Protein AF-A0A5U6P128-F1 (afdb_monomer)

Structure (mmCIF, N/CA/C/O backbone):
data_AF-A0A5U6P128-F1
#
_entry.id   AF-A0A5U6P128-F1
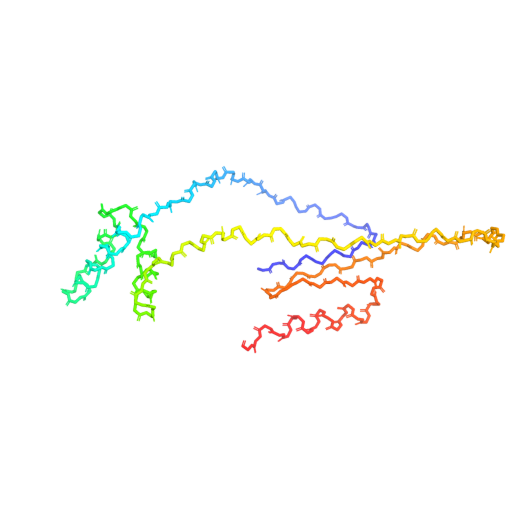#
loop_
_atom_site.group_PDB
_atom_site.id
_atom_site.type_symbol
_atom_site.label_atom_id
_atom_site.label_alt_id
_atom_site.label_comp_id
_atom_site.label_asym_id
_atom_site.label_entity_id
_atom_site.label_seq_id
_atom_site.pdbx_PDB_ins_code
_atom_site.Cartn_x
_atom_site.Cartn_y
_atom_site.Cartn_z
_atom_site.occupancy
_atom_site.B_iso_or_equiv
_atom_site.auth_seq_id
_atom_site.auth_comp_id
_atom_site.auth_asym_id
_atom_site.auth_atom_id
_atom_site.pdbx_PDB_model_num
ATOM 1 N N . MET A 1 1 ? 13.628 -22.333 1.361 1.00 37.00 1 MET A N 1
ATOM 2 C CA . MET A 1 1 ? 14.502 -21.665 0.371 1.00 37.00 1 MET A CA 1
ATOM 3 C C . MET A 1 1 ? 15.403 -22.740 -0.197 1.00 37.00 1 MET A C 1
ATOM 5 O O . MET A 1 1 ? 16.186 -23.284 0.563 1.00 37.00 1 MET A O 1
ATOM 9 N N . VAL A 1 2 ? 15.216 -23.140 -1.456 1.00 31.58 2 VAL A N 1
ATOM 10 C CA . VAL A 1 2 ? 16.038 -24.193 -2.072 1.00 31.58 2 VAL A CA 1
ATOM 11 C C . VAL A 1 2 ? 16.790 -23.567 -3.235 1.00 31.58 2 VAL A C 1
ATOM 13 O O . VAL A 1 2 ? 16.172 -23.035 -4.157 1.00 31.58 2 VAL A O 1
ATOM 16 N N . TYR A 1 3 ? 18.116 -23.581 -3.143 1.00 29.72 3 TYR A N 1
ATOM 17 C CA . TYR A 1 3 ? 19.019 -23.153 -4.201 1.00 29.72 3 TYR A CA 1
ATOM 18 C C . TYR A 1 3 ? 19.155 -24.299 -5.207 1.00 29.72 3 TYR A C 1
ATOM 20 O O . TYR A 1 3 ? 19.580 -25.393 -4.845 1.00 29.72 3 TYR A O 1
ATOM 28 N N . PHE A 1 4 ? 18.776 -24.066 -6.465 1.00 33.16 4 PHE A N 1
ATOM 29 C CA . PHE A 1 4 ? 19.051 -24.998 -7.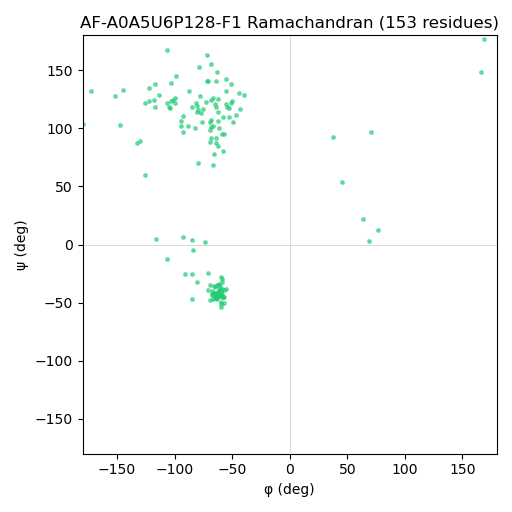556 1.00 33.16 4 PHE A CA 1
ATOM 30 C C . PHE A 1 4 ? 20.420 -24.674 -8.145 1.00 33.16 4 PHE A C 1
ATOM 32 O O . PHE A 1 4 ? 20.563 -23.737 -8.926 1.00 33.16 4 PHE A O 1
ATOM 39 N N . ILE A 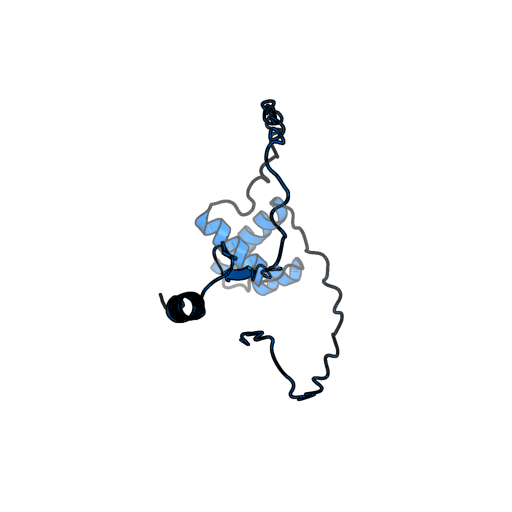1 5 ? 21.421 -25.466 -7.779 1.00 36.50 5 ILE A N 1
ATOM 40 C CA . ILE A 1 5 ? 22.699 -25.511 -8.482 1.00 36.50 5 ILE A CA 1
ATOM 41 C C . ILE A 1 5 ? 22.574 -26.629 -9.520 1.00 36.50 5 ILE A C 1
ATOM 43 O O . ILE A 1 5 ? 22.488 -27.801 -9.159 1.00 36.50 5 ILE A O 1
ATOM 47 N N . ARG A 1 6 ? 22.526 -26.289 -10.812 1.00 40.75 6 ARG A N 1
ATOM 48 C CA . ARG A 1 6 ? 22.690 -27.282 -11.882 1.00 40.75 6 ARG A CA 1
ATOM 49 C C . ARG A 1 6 ? 24.160 -27.340 -12.281 1.00 40.75 6 ARG A C 1
ATOM 51 O O . ARG A 1 6 ? 24.600 -26.546 -13.103 1.00 40.75 6 ARG A O 1
ATOM 58 N N . TYR A 1 7 ? 24.894 -28.301 -11.728 1.00 33.81 7 TYR A N 1
ATOM 59 C CA . TYR A 1 7 ? 26.101 -28.809 -12.374 1.00 33.81 7 TYR A CA 1
ATOM 60 C C . TYR A 1 7 ? 25.675 -29.892 -13.363 1.00 33.81 7 TYR A C 1
ATOM 62 O O . TYR A 1 7 ? 25.063 -30.886 -12.980 1.00 33.81 7 TYR A O 1
ATOM 70 N N . CYS A 1 8 ? 25.954 -29.682 -14.645 1.00 38.84 8 CYS A N 1
ATOM 71 C CA . CYS A 1 8 ? 25.794 -30.712 -15.659 1.00 38.84 8 CYS A CA 1
ATOM 72 C C . CYS A 1 8 ? 27.150 -31.406 -15.824 1.00 38.84 8 CYS A C 1
ATOM 74 O O . CYS A 1 8 ? 28.045 -30.826 -16.433 1.00 38.84 8 CYS A O 1
ATOM 76 N N . ASN A 1 9 ? 27.318 -32.599 -15.247 1.00 34.31 9 ASN A N 1
ATOM 77 C CA . ASN A 1 9 ? 27.952 -33.743 -15.910 1.00 34.31 9 ASN A CA 1
ATOM 78 C C . ASN A 1 9 ? 27.826 -35.019 -15.055 1.00 34.31 9 ASN A C 1
ATOM 80 O O . ASN A 1 9 ? 28.138 -35.019 -13.871 1.00 34.31 9 ASN A O 1
ATOM 84 N N . LEU A 1 10 ? 27.403 -36.092 -15.730 1.00 38.50 10 LEU A N 1
ATOM 85 C CA . LEU A 1 10 ? 27.444 -37.508 -15.348 1.00 38.50 10 LEU A CA 1
ATOM 86 C C . LEU A 1 10 ? 26.522 -38.023 -14.216 1.00 38.50 10 LEU A C 1
ATOM 88 O O . LEU A 1 10 ? 26.840 -38.010 -13.037 1.00 38.50 10 LEU A O 1
ATOM 92 N N . SER A 1 11 ? 25.388 -38.576 -14.664 1.00 45.16 11 SER A N 1
ATOM 93 C CA . SER A 1 11 ? 24.760 -39.830 -14.215 1.00 45.16 11 SER A CA 1
ATOM 94 C C . SER A 1 11 ? 24.805 -40.179 -12.718 1.00 45.16 11 SER A C 1
ATOM 96 O O . SER A 1 11 ? 25.685 -40.920 -12.303 1.00 45.16 11 SER A O 1
ATOM 98 N N . VAL A 1 12 ? 23.774 -39.799 -11.949 1.00 39.19 12 VAL A N 1
ATOM 99 C CA . VAL A 1 12 ? 23.141 -40.727 -10.990 1.00 39.19 12 VAL A CA 1
ATOM 100 C C . VAL A 1 12 ? 21.673 -40.349 -10.794 1.00 39.19 12 VAL A C 1
ATOM 102 O O . VAL A 1 12 ? 21.314 -39.205 -10.522 1.00 39.19 12 VAL A O 1
ATOM 105 N N . HIS A 1 13 ? 20.825 -41.348 -10.973 1.00 46.03 13 HIS A N 1
ATOM 106 C CA . HIS A 1 13 ? 19.378 -41.309 -10.871 1.00 46.03 13 HIS A CA 1
ATOM 107 C C . HIS A 1 13 ? 18.960 -41.264 -9.389 1.00 46.03 13 HIS A C 1
ATOM 109 O O . HIS A 1 13 ? 19.184 -42.229 -8.665 1.00 46.03 13 HIS A O 1
ATOM 115 N N . LEU A 1 14 ? 18.314 -40.185 -8.936 1.00 35.59 14 LEU A N 1
ATOM 116 C CA . LEU A 1 14 ? 17.471 -40.228 -7.737 1.00 35.59 14 LEU A CA 1
ATOM 117 C C . LEU A 1 14 ? 16.116 -39.608 -8.073 1.00 35.59 14 LEU A C 1
ATOM 119 O O . LEU A 1 14 ? 15.898 -38.403 -7.960 1.00 35.59 14 LEU A O 1
ATOM 123 N N . PHE A 1 15 ? 15.214 -40.468 -8.541 1.00 38.06 15 PHE A N 1
ATOM 124 C CA . PHE A 1 15 ? 13.797 -40.164 -8.684 1.00 38.06 15 PHE A CA 1
ATOM 125 C C . PHE A 1 15 ? 13.199 -40.035 -7.276 1.00 38.06 15 PHE A C 1
ATOM 127 O O . PHE A 1 15 ? 12.728 -41.003 -6.686 1.00 38.06 15 PHE A O 1
ATOM 134 N N . LEU A 1 16 ? 13.247 -38.832 -6.705 1.00 39.97 16 LEU A N 1
ATOM 135 C CA . LEU A 1 16 ? 12.302 -38.457 -5.660 1.00 39.97 16 LEU A CA 1
ATOM 136 C C . LEU A 1 16 ? 11.036 -38.003 -6.373 1.00 39.97 16 LEU A C 1
ATOM 138 O O . LEU A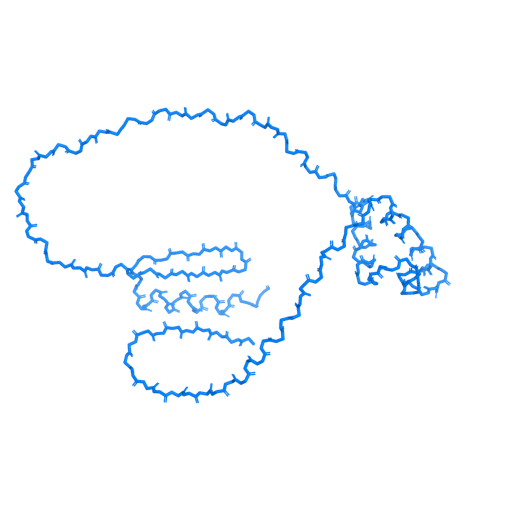 1 16 ? 10.961 -36.895 -6.907 1.00 39.97 16 LEU A O 1
ATOM 142 N N . GLN A 1 17 ? 10.058 -38.901 -6.418 1.00 40.88 17 GLN A N 1
ATOM 143 C CA . GLN A 1 17 ? 8.714 -38.587 -6.865 1.00 40.88 17 GLN A CA 1
ATOM 144 C C . GLN A 1 17 ? 8.088 -37.660 -5.819 1.00 40.88 17 GLN A C 1
ATOM 146 O O . GLN A 1 17 ? 7.557 -38.093 -4.802 1.00 40.88 17 GLN A O 1
ATOM 151 N N . VAL A 1 18 ? 8.244 -36.354 -6.031 1.00 46.31 18 VAL A N 1
ATOM 152 C CA . VAL A 1 18 ? 7.448 -35.345 -5.340 1.00 46.31 18 VAL A CA 1
ATOM 153 C C . VAL A 1 18 ? 6.112 -35.308 -6.059 1.00 46.31 18 VAL A C 1
ATOM 155 O O . VAL A 1 18 ? 6.055 -34.937 -7.235 1.00 46.31 18 VAL A O 1
ATOM 158 N N . ASP A 1 19 ? 5.045 -35.671 -5.351 1.00 38.03 19 ASP A N 1
ATOM 159 C CA . ASP A 1 19 ? 3.672 -35.456 -5.795 1.00 38.03 19 ASP A CA 1
ATOM 160 C C . ASP A 1 19 ? 3.420 -33.954 -5.945 1.00 38.03 19 ASP A C 1
ATOM 162 O O . ASP A 1 19 ? 2.920 -33.254 -5.064 1.00 38.03 19 ASP A O 1
ATOM 166 N N . THR A 1 20 ? 3.786 -33.434 -7.110 1.00 52.00 20 THR A N 1
ATOM 167 C CA . THR A 1 20 ? 3.371 -32.121 -7.579 1.00 52.00 20 THR A CA 1
ATOM 168 C C . THR A 1 20 ? 1.960 -32.258 -8.128 1.00 52.00 20 THR A C 1
ATOM 170 O O . THR A 1 20 ? 1.715 -32.136 -9.325 1.00 52.00 20 THR A O 1
A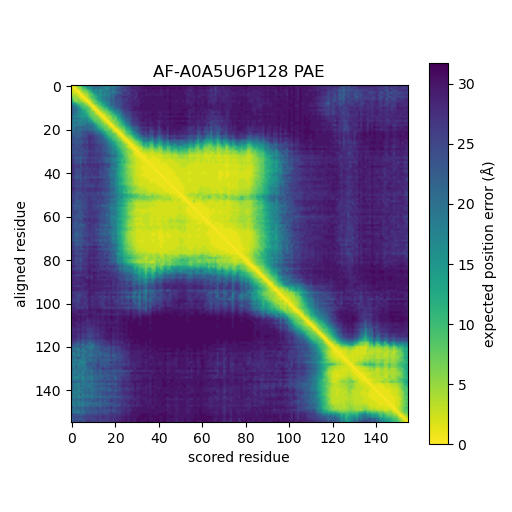TOM 173 N N . SER A 1 21 ? 0.991 -32.476 -7.233 1.00 49.09 21 SER A N 1
ATOM 174 C CA . SER A 1 21 ? -0.365 -32.025 -7.529 1.00 49.09 21 SER A CA 1
ATOM 175 C C . SER A 1 21 ? -0.293 -30.499 -7.618 1.00 49.09 21 SER A C 1
ATOM 177 O O . SER A 1 21 ? -0.396 -29.755 -6.641 1.00 49.09 21 SER A O 1
ATOM 179 N N . VAL A 1 22 ? 0.017 -30.008 -8.818 1.00 55.75 22 VAL A N 1
ATOM 180 C CA . VAL A 1 22 ? -0.081 -28.596 -9.148 1.00 55.75 22 VAL A CA 1
ATOM 181 C C . VAL A 1 22 ? -1.564 -28.280 -9.042 1.00 55.75 22 VAL A C 1
ATOM 183 O O . VAL A 1 22 ? -2.322 -28.459 -9.988 1.00 55.75 22 VAL A O 1
ATOM 186 N N . SER A 1 23 ? -1.997 -27.843 -7.858 1.00 54.84 23 SER A N 1
ATOM 187 C CA . SER A 1 23 ? -3.272 -27.164 -7.690 1.00 54.84 23 SER A CA 1
ATOM 188 C C . SER A 1 23 ? -3.208 -25.941 -8.596 1.00 54.84 23 SER A C 1
ATOM 190 O O . SER A 1 23 ? -2.687 -24.892 -8.202 1.00 54.84 23 SER A O 1
ATOM 192 N N . THR A 1 24 ? -3.739 -26.066 -9.808 1.00 52.81 24 THR A N 1
ATOM 193 C CA . THR A 1 24 ? -4.014 -24.970 -10.732 1.00 52.81 24 THR A CA 1
ATOM 194 C C . THR A 1 24 ? -5.119 -24.109 -10.125 1.00 52.81 24 THR A C 1
ATOM 196 O O . THR A 1 24 ? -6.255 -24.087 -10.587 1.00 52.81 24 THR A O 1
ATOM 199 N N . LYS A 1 25 ? -4.812 -23.413 -9.024 1.00 61.62 25 LYS A N 1
ATOM 200 C CA . LYS A 1 25 ? -5.668 -22.353 -8.505 1.00 61.62 25 LYS A CA 1
ATOM 201 C C . LYS A 1 25 ? -5.580 -21.231 -9.522 1.00 61.62 25 LYS A C 1
ATOM 203 O O . LYS A 1 25 ? -4.583 -20.506 -9.556 1.00 61.62 25 LYS A O 1
ATOM 208 N N . GLU A 1 26 ? -6.606 -21.125 -10.360 1.00 65.25 26 GLU A N 1
ATOM 209 C CA . GLU A 1 26 ? -6.825 -19.967 -11.215 1.00 65.25 26 GLU A CA 1
ATOM 210 C C . GLU A 1 26 ? -6.569 -18.701 -10.395 1.00 65.25 26 GLU A C 1
ATOM 212 O O . GLU A 1 26 ? -7.200 -18.442 -9.361 1.00 65.25 26 GLU A O 1
ATOM 217 N N . ARG A 1 27 ? -5.557 -17.932 -10.807 1.00 66.44 27 ARG A N 1
ATOM 218 C CA . ARG A 1 27 ? -5.229 -16.677 -10.140 1.00 66.44 27 ARG A CA 1
ATOM 219 C C . ARG A 1 27 ? -6.367 -15.716 -10.428 1.00 66.44 27 ARG A C 1
ATOM 221 O O . ARG A 1 27 ? -6.485 -15.222 -11.545 1.00 66.44 27 ARG A O 1
ATOM 228 N N . ARG A 1 28 ? -7.188 -15.453 -9.409 1.00 71.00 28 ARG A N 1
ATOM 229 C CA . ARG A 1 28 ? -8.278 -14.483 -9.516 1.00 71.00 28 ARG A CA 1
ATOM 230 C C . ARG A 1 28 ? -7.737 -13.157 -10.065 1.00 71.00 28 ARG A C 1
ATOM 232 O O . ARG A 1 28 ? -6.654 -12.727 -9.645 1.00 71.00 28 ARG A O 1
ATOM 239 N N . PRO A 1 29 ? -8.471 -12.509 -10.983 1.00 76.81 29 PRO A N 1
ATOM 240 C CA . PRO A 1 29 ? -8.065 -11.226 -11.531 1.00 76.81 29 PRO A CA 1
ATOM 241 C C . PRO A 1 29 ? -7.839 -10.218 -10.400 1.00 76.81 29 PRO A C 1
ATOM 243 O O . PRO A 1 29 ? -8.536 -10.211 -9.382 1.00 76.81 29 PRO A O 1
ATOM 246 N N . ARG A 1 30 ? -6.813 -9.374 -10.559 1.00 79.75 30 ARG A N 1
ATOM 247 C CA . ARG A 1 30 ? -6.484 -8.345 -9.569 1.00 79.75 30 ARG A CA 1
ATOM 248 C C . ARG A 1 30 ? -7.627 -7.334 -9.505 1.00 79.75 30 ARG A C 1
ATOM 250 O O . ARG A 1 30 ? -7.929 -6.678 -10.494 1.00 79.75 30 ARG A O 1
ATOM 257 N N . GLN A 1 31 ? -8.219 -7.194 -8.323 1.00 84.88 31 GLN A N 1
ATOM 258 C CA . GLN A 1 31 ? -9.223 -6.173 -8.035 1.00 84.88 31 GLN A CA 1
ATOM 259 C C . GLN A 1 31 ? -8.601 -4.775 -8.185 1.00 84.88 31 GLN A C 1
ATOM 261 O O . GLN A 1 31 ? -7.582 -4.466 -7.554 1.00 84.88 31 GLN A O 1
ATOM 266 N N . HIS A 1 32 ? -9.214 -3.933 -9.015 1.00 85.50 32 HIS A N 1
ATOM 267 C CA . HIS A 1 32 ? -8.839 -2.534 -9.191 1.00 85.50 32 HIS A CA 1
ATOM 268 C C . HIS A 1 32 ? -9.884 -1.638 -8.528 1.00 85.50 32 HIS A C 1
ATOM 270 O O . HIS A 1 32 ? -11.053 -1.666 -8.888 1.00 85.50 32 HIS A O 1
ATOM 276 N N . TYR A 1 33 ? -9.443 -0.817 -7.577 1.00 88.94 33 TYR A N 1
ATOM 277 C CA . TYR A 1 33 ? -10.306 0.124 -6.863 1.00 88.94 33 TYR A CA 1
ATOM 278 C C . TYR A 1 33 ? -10.097 1.545 -7.381 1.00 88.94 33 TYR A C 1
ATOM 280 O O . TYR A 1 33 ? -8.949 1.957 -7.610 1.00 88.94 33 TYR A O 1
ATOM 288 N N . SER A 1 34 ? -11.192 2.296 -7.525 1.00 88.94 34 SER A N 1
ATOM 289 C CA . SER A 1 34 ? -11.146 3.708 -7.907 1.00 88.94 34 SER A CA 1
ATOM 290 C C . SER A 1 34 ? -10.422 4.540 -6.835 1.00 88.94 34 SER A C 1
ATOM 292 O O . SER A 1 34 ? -10.445 4.192 -5.649 1.00 88.94 34 SER A O 1
ATOM 294 N N . PRO A 1 35 ? -9.732 5.628 -7.219 1.00 89.12 35 PRO A N 1
ATOM 295 C CA . PRO A 1 35 ? -9.036 6.490 -6.264 1.00 89.12 35 PRO A CA 1
ATOM 296 C C . PRO A 1 35 ? -9.987 7.113 -5.230 1.00 89.12 35 PRO A C 1
ATOM 298 O O . PRO A 1 35 ? -9.620 7.217 -4.062 1.00 89.12 35 PRO A O 1
ATOM 301 N N . GLU A 1 36 ? -11.213 7.448 -5.635 1.00 90.69 36 GLU A N 1
ATOM 302 C CA . GLU A 1 36 ? -12.262 7.994 -4.766 1.00 90.69 36 GLU A CA 1
ATOM 303 C C . GLU A 1 36 ? -12.682 7.001 -3.678 1.00 90.69 36 GLU A C 1
ATOM 305 O O . GLU A 1 36 ? -12.717 7.351 -2.497 1.00 90.69 36 GLU A O 1
ATOM 310 N N . LEU A 1 37 ? -12.914 5.736 -4.050 1.00 92.19 37 LEU A N 1
ATOM 311 C CA . LEU A 1 37 ? -13.275 4.686 -3.099 1.00 92.19 37 LEU A CA 1
ATOM 312 C C . LEU A 1 37 ? -12.144 4.431 -2.099 1.00 92.19 37 LEU A C 1
ATOM 314 O O . LEU A 1 37 ? -12.391 4.325 -0.898 1.00 92.19 37 LEU A O 1
ATOM 318 N N . LYS A 1 38 ? -10.892 4.391 -2.571 1.00 93.25 38 LYS A N 1
ATOM 319 C CA . LYS A 1 38 ? -9.727 4.260 -1.685 1.00 93.25 38 LYS A CA 1
ATOM 320 C C . LYS A 1 38 ? -9.651 5.406 -0.680 1.00 93.25 38 LYS A C 1
ATOM 322 O O . LYS A 1 38 ? -9.394 5.157 0.494 1.00 93.25 38 LYS A O 1
ATOM 327 N N . LEU A 1 39 ? -9.877 6.643 -1.128 1.00 93.31 39 LEU A N 1
ATOM 328 C CA . LEU A 1 39 ? -9.858 7.818 -0.261 1.00 93.31 39 LEU A CA 1
ATOM 329 C C . LEU A 1 39 ? -10.966 7.756 0.793 1.00 93.31 39 LEU A C 1
ATOM 331 O O . LEU A 1 39 ? -10.690 7.974 1.972 1.00 93.31 39 LEU A O 1
ATOM 335 N N . LYS A 1 40 ? -12.192 7.413 0.381 1.00 94.75 40 LYS A N 1
ATOM 336 C CA . LYS A 1 40 ? -13.329 7.236 1.294 1.00 94.75 40 LYS A CA 1
ATOM 337 C C . LYS A 1 40 ? -13.014 6.192 2.368 1.00 94.75 40 LYS A C 1
ATOM 339 O O . LYS A 1 40 ? -13.156 6.471 3.554 1.00 94.75 40 LYS A O 1
ATOM 344 N N . LEU A 1 41 ? -12.528 5.021 1.956 1.00 95.44 41 LEU A N 1
ATOM 345 C CA . LEU A 1 41 ? -12.179 3.924 2.861 1.00 95.44 41 LEU A CA 1
ATOM 346 C C . LEU A 1 41 ? -11.088 4.293 3.858 1.00 95.44 41 LEU A C 1
ATOM 348 O O . LEU A 1 41 ? -11.190 3.950 5.031 1.00 95.44 41 LEU A O 1
ATOM 352 N N . VAL A 1 42 ? -10.058 5.008 3.410 1.00 94.88 42 VAL A N 1
ATOM 353 C CA . VAL A 1 42 ? -8.980 5.445 4.299 1.00 94.88 42 VAL A CA 1
ATOM 354 C C . VAL A 1 42 ? -9.484 6.450 5.334 1.00 94.88 42 VAL A C 1
ATOM 356 O O . VAL A 1 42 ? -9.125 6.316 6.500 1.00 94.88 42 VAL A O 1
ATOM 359 N N . LYS A 1 43 ? -10.341 7.406 4.951 1.00 94.56 43 LYS A N 1
ATOM 360 C CA . LYS A 1 43 ? -10.942 8.365 5.897 1.00 94.56 43 LYS A CA 1
ATOM 361 C C . LYS A 1 43 ? -11.760 7.657 6.981 1.00 94.56 43 LYS A C 1
ATOM 363 O O . LYS A 1 43 ? -11.468 7.843 8.158 1.00 94.56 43 LYS A O 1
ATOM 368 N N . MET A 1 44 ? -12.670 6.766 6.581 1.00 95.38 44 MET A N 1
ATOM 369 C CA . MET A 1 44 ? -13.481 5.985 7.527 1.00 95.38 44 MET A CA 1
ATOM 370 C C . MET A 1 44 ? -12.615 5.094 8.427 1.00 95.38 44 MET A C 1
ATOM 372 O O . MET A 1 44 ? -12.869 4.974 9.618 1.00 95.38 44 MET A O 1
ATOM 376 N N . ALA A 1 45 ? -11.552 4.489 7.887 1.00 95.00 45 ALA A N 1
ATOM 377 C CA . ALA A 1 45 ? -10.637 3.674 8.683 1.00 95.00 45 ALA A CA 1
ATOM 378 C C . ALA A 1 45 ? -9.869 4.498 9.731 1.00 95.00 45 ALA A C 1
ATOM 380 O O . ALA A 1 45 ? -9.622 4.009 10.834 1.00 95.00 45 ALA A O 1
ATOM 381 N N . PHE A 1 46 ? -9.500 5.743 9.414 1.00 94.44 46 PHE A N 1
ATOM 382 C CA . PHE A 1 46 ? -8.894 6.661 10.382 1.00 94.44 46 PHE A CA 1
ATOM 383 C C . PHE A 1 46 ? -9.864 7.086 11.481 1.00 94.44 46 PHE A C 1
ATOM 385 O O . PHE A 1 46 ? -9.468 7.102 12.645 1.00 94.44 46 PHE A O 1
ATOM 392 N N . GLU A 1 47 ? -11.105 7.410 11.130 1.00 94.50 47 GLU A N 1
ATOM 393 C CA . GLU A 1 47 ? -12.167 7.729 12.094 1.00 94.50 47 GLU A CA 1
ATOM 394 C C . GLU A 1 47 ? -12.419 6.543 13.027 1.00 94.50 47 GLU A C 1
ATOM 396 O O . GLU A 1 47 ? -12.286 6.675 14.241 1.00 94.50 47 GLU A O 1
ATOM 401 N N . ALA A 1 48 ? -12.592 5.347 12.463 1.00 93.31 48 ALA A N 1
ATOM 402 C CA . ALA A 1 48 ? -12.767 4.128 13.242 1.00 93.31 48 ALA A CA 1
ATOM 403 C C . ALA A 1 48 ? -11.590 3.843 14.179 1.00 93.31 48 ALA A C 1
ATOM 405 O O . ALA A 1 48 ? -11.792 3.435 15.316 1.00 93.31 48 ALA A O 1
ATOM 406 N N . THR A 1 49 ? -10.357 4.104 13.739 1.00 92.19 49 THR A N 1
ATOM 407 C CA . THR A 1 49 ? -9.175 3.916 14.592 1.00 92.19 49 THR A CA 1
ATOM 408 C C . THR A 1 49 ? -9.187 4.873 15.788 1.00 92.19 49 THR A C 1
ATOM 410 O O . THR A 1 49 ? -8.780 4.479 16.878 1.00 92.19 49 THR A O 1
ATOM 413 N N . LYS A 1 50 ? -9.664 6.113 15.613 1.00 91.12 50 LYS A N 1
ATOM 414 C CA . LYS A 1 50 ? -9.801 7.095 16.707 1.00 91.12 50 LYS A CA 1
ATOM 415 C C . LYS A 1 50 ? -10.892 6.710 17.704 1.00 91.12 50 LYS A C 1
ATOM 417 O O . LYS A 1 50 ? -10.734 6.956 18.892 1.00 91.12 50 LYS A O 1
ATOM 422 N N . GLU A 1 51 ? -11.968 6.104 17.220 1.00 91.75 51 GLU A N 1
ATOM 423 C CA . GLU A 1 51 ? -13.108 5.652 18.028 1.00 91.75 51 GLU A CA 1
ATOM 424 C C . GLU A 1 51 ? -12.893 4.270 18.672 1.00 91.75 51 GLU A C 1
ATOM 426 O O . GLU A 1 51 ? -13.738 3.808 19.431 1.00 91.75 51 GLU A O 1
ATOM 431 N N . GLY A 1 52 ? -11.781 3.585 18.373 1.00 91.69 52 GLY A N 1
ATOM 432 C CA . GLY A 1 52 ? -11.526 2.215 18.839 1.00 91.69 52 GLY A CA 1
ATOM 433 C C . GLY A 1 52 ? -12.311 1.132 18.082 1.00 91.69 52 GLY A C 1
ATOM 434 O O . GLY A 1 52 ? -12.338 -0.025 18.499 1.00 91.69 52 GLY A O 1
ATOM 435 N N . ASN A 1 53 ? -12.925 1.483 16.953 1.00 91.00 53 ASN A N 1
ATOM 436 C CA . ASN A 1 53 ? -13.686 0.589 16.090 1.00 91.00 53 ASN A CA 1
ATOM 437 C C . ASN A 1 53 ? -12.777 -0.274 15.192 1.00 91.00 53 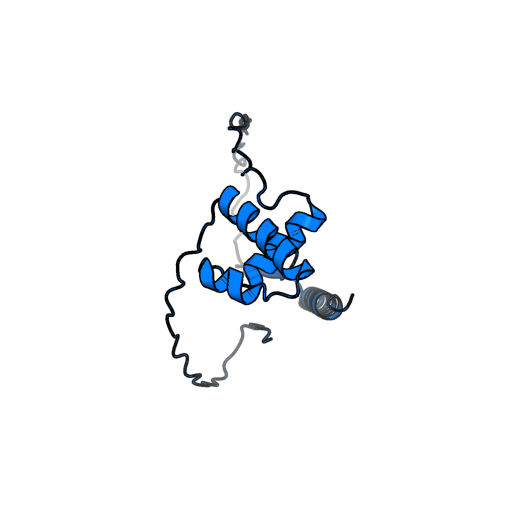ASN A C 1
ATOM 439 O O . ASN A 1 53 ? -11.659 0.091 14.816 1.00 91.00 53 ASN A O 1
ATOM 443 N N . SER A 1 54 ? -13.270 -1.453 14.799 1.00 92.62 54 SER A N 1
ATOM 444 C CA . SER A 1 54 ? -12.483 -2.407 14.010 1.00 92.62 54 SER A CA 1
ATOM 445 C C . SER A 1 54 ? -12.376 -2.008 12.534 1.00 92.62 54 SER A C 1
ATOM 447 O O . SER A 1 54 ? -13.329 -2.130 11.763 1.00 92.62 54 SER A O 1
ATOM 449 N N . VAL A 1 55 ? -11.164 -1.671 12.088 1.00 91.88 55 VAL A N 1
ATOM 450 C CA . VAL A 1 55 ? -10.843 -1.431 10.664 1.00 91.88 55 VAL A CA 1
ATOM 451 C C . VAL A 1 55 ? -11.145 -2.659 9.787 1.00 91.88 55 VAL A C 1
ATOM 453 O O . VAL A 1 55 ? -11.506 -2.534 8.616 1.00 91.88 55 VAL A O 1
ATOM 456 N N . ALA A 1 56 ? -11.049 -3.870 10.346 1.00 92.06 56 ALA A N 1
ATOM 457 C CA . ALA A 1 56 ? -11.374 -5.101 9.629 1.00 92.06 56 ALA A CA 1
ATOM 458 C C . ALA A 1 56 ? -12.884 -5.275 9.385 1.00 92.06 56 ALA A C 1
ATOM 460 O O . ALA A 1 56 ? -13.265 -5.978 8.448 1.00 92.06 56 ALA A O 1
ATOM 461 N N . ALA A 1 57 ? -13.748 -4.661 10.201 1.00 92.88 57 ALA A N 1
ATOM 462 C CA . ALA A 1 57 ? -15.188 -4.635 9.943 1.00 92.88 57 ALA A CA 1
ATOM 463 C C . ALA A 1 57 ? -15.502 -3.767 8.716 1.00 92.88 57 ALA A C 1
ATOM 465 O O . ALA A 1 57 ? -16.132 -4.259 7.784 1.00 92.88 57 ALA A O 1
ATOM 466 N N . ILE A 1 58 ? -14.929 -2.559 8.654 1.00 93.44 58 ILE A N 1
ATOM 467 C CA . ILE A 1 58 ? -15.049 -1.654 7.497 1.00 93.44 58 ILE A CA 1
ATOM 468 C C . ILE A 1 58 ? -14.534 -2.331 6.225 1.00 93.44 58 ILE A C 1
ATOM 470 O O . ILE A 1 58 ? -15.180 -2.302 5.184 1.00 93.44 58 ILE A O 1
ATOM 474 N N . ALA A 1 59 ? -13.380 -2.996 6.288 1.00 94.00 59 ALA A N 1
ATOM 475 C CA . ALA A 1 59 ? -12.838 -3.691 5.124 1.00 94.00 59 ALA A CA 1
ATOM 476 C C . ALA A 1 59 ? -13.808 -4.763 4.583 1.00 94.00 59 ALA A C 1
ATOM 478 O O . ALA A 1 59 ? -14.018 -4.845 3.374 1.00 94.00 59 ALA A O 1
ATOM 479 N N . ARG A 1 60 ? -14.445 -5.540 5.471 1.00 94.62 60 ARG A N 1
ATOM 480 C CA . ARG A 1 60 ? -15.414 -6.582 5.091 1.00 94.62 60 ARG A CA 1
ATOM 481 C C . ARG A 1 60 ? -16.694 -6.008 4.495 1.00 94.62 60 ARG A C 1
ATOM 483 O O . ARG A 1 60 ? -17.154 -6.541 3.492 1.00 94.62 60 ARG A O 1
ATOM 490 N N . GLU A 1 61 ? -17.223 -4.933 5.071 1.00 93.56 61 GLU A N 1
ATOM 491 C CA . GLU A 1 61 ? -18.426 -4.251 4.575 1.00 93.56 61 GLU A CA 1
ATOM 492 C C . GLU A 1 61 ? -18.258 -3.792 3.119 1.00 93.56 61 GLU A C 1
ATOM 494 O O . GLU A 1 61 ? -19.148 -3.966 2.293 1.00 93.56 61 GLU A O 1
ATOM 499 N N . TYR A 1 62 ? -17.067 -3.299 2.776 1.00 92.00 62 TYR A N 1
ATOM 500 C CA . TYR A 1 62 ? -16.746 -2.830 1.428 1.00 92.00 62 TYR A CA 1
ATOM 501 C C . TYR A 1 62 ? -16.104 -3.902 0.532 1.00 92.00 62 TYR A C 1
ATOM 503 O O . TYR A 1 62 ? -15.649 -3.593 -0.571 1.00 92.00 62 TYR A O 1
ATOM 511 N N . GLY A 1 63 ? -16.023 -5.157 0.990 1.00 91.75 63 GLY A N 1
ATOM 512 C CA . GLY A 1 63 ? -15.427 -6.260 0.228 1.00 91.75 63 GLY A CA 1
ATOM 513 C C . GLY A 1 63 ? -13.928 -6.093 -0.064 1.00 91.75 63 GLY A C 1
ATOM 514 O O . GLY A 1 63 ? -13.402 -6.695 -1.002 1.00 91.75 63 GLY A O 1
ATOM 515 N N . VAL A 1 64 ? -13.223 -5.278 0.723 1.00 92.31 64 VAL A N 1
ATOM 516 C CA . VAL A 1 64 ? -11.791 -5.000 0.574 1.00 92.31 64 VAL A CA 1
ATOM 517 C C . VAL A 1 64 ? -10.981 -5.853 1.548 1.00 92.31 64 VAL A C 1
ATOM 519 O O . VAL A 1 64 ? -11.365 -6.108 2.685 1.00 92.31 64 VAL A O 1
ATOM 522 N N . ASN A 1 65 ? -9.798 -6.286 1.119 1.00 92.69 65 ASN A N 1
ATOM 523 C CA . ASN A 1 65 ? -8.854 -6.956 2.007 1.00 92.69 65 ASN A CA 1
ATOM 524 C C . ASN A 1 65 ? -8.345 -5.970 3.081 1.00 92.69 65 ASN A C 1
ATOM 526 O O . ASN A 1 65 ? -7.811 -4.913 2.741 1.00 92.69 65 ASN A O 1
ATOM 530 N N . ASN A 1 66 ? -8.450 -6.319 4.366 1.00 93.88 66 ASN A N 1
ATOM 531 C CA . ASN A 1 66 ? -7.981 -5.474 5.473 1.00 93.88 66 ASN A CA 1
ATOM 532 C C . ASN A 1 66 ? -6.494 -5.087 5.338 1.00 93.88 66 ASN A C 1
ATOM 534 O O . ASN A 1 66 ? -6.136 -3.931 5.553 1.00 93.88 66 ASN A O 1
ATOM 538 N N . ASN A 1 67 ? -5.640 -5.995 4.862 1.00 93.94 67 ASN A N 1
ATOM 539 C CA . ASN A 1 67 ? -4.224 -5.729 4.604 1.00 93.94 67 ASN A CA 1
ATOM 540 C C . ASN A 1 67 ? -4.032 -4.650 3.532 1.00 93.94 67 ASN A C 1
ATOM 542 O O . ASN A 1 67 ? -3.100 -3.845 3.601 1.00 93.94 67 ASN A O 1
ATOM 546 N N . LEU A 1 68 ? -4.920 -4.617 2.535 1.00 92.88 68 LEU A N 1
ATOM 547 C CA . LEU A 1 68 ? -4.899 -3.598 1.493 1.00 92.88 68 LEU A CA 1
ATOM 548 C C . LEU A 1 68 ? -5.330 -2.235 2.047 1.00 92.88 68 LEU A C 1
ATOM 550 O O . LEU A 1 68 ? -4.704 -1.229 1.714 1.00 92.88 68 LEU A O 1
ATOM 554 N N . LEU A 1 69 ? -6.326 -2.212 2.935 1.00 94.31 69 LEU A N 1
ATOM 555 C CA . LEU A 1 69 ? -6.769 -0.995 3.613 1.00 94.31 69 LEU A CA 1
ATOM 556 C C . LEU A 1 69 ? -5.666 -0.411 4.511 1.00 94.31 69 LEU A C 1
ATOM 558 O O . LEU A 1 69 ? -5.343 0.769 4.381 1.00 94.31 69 LEU A O 1
ATOM 562 N N . PHE A 1 70 ? -4.986 -1.238 5.315 1.00 94.44 70 PHE A N 1
ATOM 563 C CA . PHE A 1 70 ? -3.824 -0.801 6.103 1.00 94.44 70 PHE A CA 1
ATOM 564 C C . PHE A 1 70 ? -2.683 -0.274 5.227 1.00 94.44 70 PHE A C 1
ATOM 566 O O . PHE A 1 70 ? -2.037 0.725 5.557 1.00 94.44 70 PHE A O 1
ATOM 573 N N . LYS A 1 71 ? -2.444 -0.909 4.072 1.00 93.69 71 LYS A N 1
ATOM 574 C CA . LYS A 1 71 ? -1.463 -0.419 3.100 1.00 93.69 71 LYS A CA 1
ATOM 575 C C . LYS A 1 71 ? -1.835 0.974 2.590 1.00 93.69 71 LYS A C 1
ATOM 577 O O . LYS A 1 71 ? -0.960 1.833 2.509 1.00 93.69 71 LYS A O 1
ATOM 582 N N . TRP A 1 72 ? -3.103 1.214 2.262 1.00 94.19 72 TRP A N 1
ATOM 583 C CA . TRP A 1 72 ? -3.568 2.530 1.822 1.00 94.19 72 TRP A CA 1
ATOM 584 C C . TRP A 1 72 ? -3.476 3.587 2.921 1.00 94.19 72 TRP A C 1
ATOM 586 O O . TRP A 1 72 ? -2.992 4.680 2.637 1.00 94.19 72 TRP A O 1
ATOM 596 N N . MET A 1 73 ? -3.843 3.261 4.164 1.00 94.06 73 MET A N 1
ATOM 597 C CA . MET A 1 73 ? -3.691 4.171 5.309 1.00 94.06 73 MET A CA 1
ATOM 598 C C . MET A 1 73 ? -2.237 4.620 5.492 1.00 94.06 73 MET A C 1
ATOM 600 O O . MET A 1 73 ? -1.970 5.812 5.639 1.00 94.06 73 MET A O 1
ATOM 604 N N . ARG A 1 74 ? -1.281 3.685 5.404 1.00 93.88 74 ARG A N 1
ATOM 605 C CA . ARG A 1 74 ? 0.155 3.991 5.511 1.00 93.88 74 ARG A CA 1
ATOM 606 C C . ARG A 1 74 ? 0.646 4.894 4.378 1.00 93.88 74 ARG A C 1
ATOM 608 O O . ARG A 1 74 ? 1.451 5.791 4.610 1.00 93.88 74 ARG A O 1
ATOM 615 N N . ILE A 1 75 ? 0.195 4.639 3.149 1.00 91.44 75 ILE A N 1
ATOM 616 C CA . ILE A 1 75 ? 0.553 5.467 1.987 1.00 91.44 75 ILE A CA 1
ATOM 617 C C . ILE A 1 75 ? -0.024 6.876 2.155 1.00 91.44 75 ILE A C 1
ATOM 619 O O . ILE A 1 75 ? 0.701 7.843 1.955 1.00 91.44 75 ILE A O 1
ATOM 623 N N . TRP A 1 76 ? -1.281 7.000 2.589 1.00 91.44 76 TRP A N 1
ATOM 624 C CA . TRP A 1 76 ? -1.915 8.292 2.858 1.00 91.44 76 TRP A CA 1
ATOM 625 C C . TRP A 1 76 ? -1.159 9.106 3.912 1.00 91.44 76 TRP A C 1
ATOM 627 O O . TRP A 1 76 ? -0.893 10.279 3.686 1.00 91.44 76 TRP A O 1
ATOM 637 N N . GLN A 1 77 ? -0.747 8.486 5.022 1.00 90.69 77 GLN A N 1
ATOM 638 C CA . GLN A 1 77 ? 0.047 9.160 6.060 1.00 90.69 77 GLN A CA 1
ATOM 639 C C . GLN A 1 77 ? 1.400 9.664 5.556 1.00 90.69 77 GLN A C 1
ATOM 641 O O . GLN A 1 77 ? 1.887 10.684 6.028 1.00 90.69 77 GLN A O 1
ATOM 646 N N . ARG A 1 78 ? 2.022 8.934 4.626 1.00 91.25 78 ARG A N 1
ATOM 647 C CA . ARG A 1 78 ? 3.358 9.253 4.115 1.00 91.25 78 ARG A CA 1
ATOM 648 C C . ARG A 1 78 ? 3.333 10.270 2.979 1.00 91.25 78 ARG A C 1
ATOM 650 O O . ARG A 1 78 ? 4.164 11.165 2.948 1.00 91.25 78 ARG A O 1
ATOM 657 N N . GLU A 1 79 ? 2.447 10.070 2.008 1.00 88.06 79 GLU A N 1
ATOM 658 C CA . GLU A 1 79 ? 2.441 10.804 0.735 1.00 88.06 79 GLU A CA 1
ATOM 659 C C . GLU A 1 79 ? 1.306 11.834 0.652 1.00 88.06 79 GLU A C 1
ATOM 661 O O . GLU A 1 79 ? 1.277 12.629 -0.281 1.00 88.06 79 GLU A O 1
ATOM 666 N N . GLY A 1 80 ? 0.331 11.795 1.567 1.00 86.12 80 GLY A N 1
ATOM 667 C CA . GLY A 1 80 ? -0.889 12.606 1.489 1.00 86.12 80 GLY A CA 1
ATOM 668 C C . GLY A 1 80 ? -1.832 12.209 0.347 1.00 86.12 80 GLY A C 1
ATOM 669 O O . GLY A 1 80 ? -2.846 12.865 0.139 1.00 86.12 80 GLY A O 1
ATOM 670 N N . LEU A 1 81 ? -1.513 11.152 -0.413 1.00 84.25 81 LEU A N 1
ATOM 671 C CA . LEU A 1 81 ? -2.260 10.676 -1.580 1.00 84.25 81 LEU A CA 1
ATOM 672 C C . LEU A 1 81 ? -2.200 9.145 -1.659 1.00 84.25 81 LEU A C 1
ATOM 674 O O . LEU A 1 81 ? -1.132 8.560 -1.552 1.00 84.25 81 LEU A O 1
ATOM 678 N N . ILE A 1 82 ? -3.336 8.473 -1.885 1.00 83.12 82 ILE A N 1
ATOM 679 C CA . ILE A 1 82 ? -3.399 6.990 -1.929 1.00 83.12 82 ILE A CA 1
ATOM 680 C C . ILE A 1 82 ? -3.192 6.428 -3.342 1.00 83.12 82 ILE A C 1
ATOM 682 O O . ILE A 1 82 ? -2.792 5.276 -3.520 1.00 83.12 82 ILE A O 1
ATOM 686 N N . SER A 1 83 ? -3.493 7.222 -4.367 1.00 78.19 83 SER A N 1
ATOM 687 C CA . SER A 1 83 ? -3.294 6.843 -5.764 1.00 78.19 83 SER A CA 1
ATOM 688 C C . SER A 1 83 ? -2.459 7.909 -6.445 1.00 78.19 83 SER A C 1
ATOM 690 O O . SER A 1 83 ? -2.854 9.069 -6.490 1.00 78.19 83 SER A O 1
ATOM 692 N N . ARG A 1 84 ? -1.314 7.510 -7.000 1.00 70.31 84 ARG A N 1
ATOM 693 C CA . ARG A 1 84 ? -0.564 8.383 -7.900 1.00 70.31 84 ARG A CA 1
ATOM 694 C C . ARG A 1 84 ? -1.326 8.479 -9.222 1.00 70.31 84 ARG A C 1
ATOM 696 O O . ARG A 1 84 ? -1.833 7.445 -9.677 1.00 70.31 84 ARG A O 1
ATOM 703 N N . PRO A 1 85 ? -1.395 9.662 -9.859 1.00 62.34 85 PRO A N 1
ATOM 704 C CA . PRO A 1 85 ? -1.830 9.751 -11.242 1.00 62.34 85 PRO A CA 1
ATOM 705 C C . PRO A 1 85 ? -1.016 8.734 -12.035 1.00 62.34 85 PRO A C 1
ATOM 707 O O . PRO A 1 85 ? 0.218 8.730 -11.963 1.00 62.34 85 PRO A O 1
ATOM 710 N N . ARG A 1 86 ? -1.695 7.817 -12.735 1.00 60.81 86 ARG A N 1
ATOM 711 C CA . ARG A 1 86 ? -1.022 6.948 -13.702 1.00 60.81 86 ARG A CA 1
ATOM 712 C C . ARG A 1 86 ? -0.225 7.903 -14.576 1.00 60.81 86 ARG A C 1
ATOM 714 O O . ARG A 1 86 ? -0.839 8.821 -15.114 1.00 60.81 86 ARG A O 1
ATOM 721 N N . ARG A 1 87 ? 1.108 7.749 -14.652 1.00 55.72 87 ARG A N 1
ATOM 722 C CA . ARG A 1 87 ? 1.911 8.509 -15.618 1.00 55.72 87 ARG A CA 1
ATOM 723 C C . ARG A 1 87 ? 1.188 8.313 -16.940 1.00 55.72 87 ARG A C 1
ATOM 725 O O . ARG A 1 87 ? 1.188 7.201 -17.469 1.00 55.72 87 ARG A O 1
ATOM 732 N N . GLN A 1 88 ? 0.482 9.344 -17.403 1.00 55.34 88 GLN A N 1
ATOM 733 C CA . GLN A 1 88 ? 0.039 9.378 -18.777 1.00 55.34 88 GLN A CA 1
ATOM 734 C C . GLN A 1 88 ? 1.341 9.189 -19.522 1.00 55.34 88 GLN A C 1
ATOM 736 O O . GLN A 1 88 ? 2.298 9.934 -19.288 1.00 55.34 88 GLN A O 1
ATOM 741 N N . TYR A 1 89 ? 1.429 8.103 -20.280 1.00 54.38 89 TYR A N 1
ATOM 742 C CA . TYR A 1 89 ? 2.502 7.949 -21.231 1.00 54.38 89 TYR A CA 1
ATOM 743 C C . TYR A 1 89 ? 2.370 9.181 -22.118 1.00 54.38 89 TYR A C 1
ATOM 745 O O . TYR A 1 89 ? 1.516 9.227 -23.003 1.00 54.38 89 TYR A O 1
ATOM 753 N N . ARG A 1 90 ? 3.122 10.246 -21.803 1.00 57.88 90 ARG A N 1
ATOM 754 C CA . ARG A 1 90 ? 3.387 11.290 -22.773 1.00 57.88 90 ARG A CA 1
ATOM 755 C C . ARG A 1 90 ? 3.918 10.474 -23.932 1.00 57.88 90 ARG A C 1
ATOM 757 O O . ARG A 1 90 ? 4.898 9.756 -23.741 1.00 57.88 90 ARG A O 1
ATOM 764 N N . LYS A 1 91 ? 3.223 10.500 -25.071 1.00 58.59 91 LYS A N 1
ATOM 765 C CA . LYS A 1 91 ? 3.828 10.123 -26.343 1.00 58.59 91 LYS A CA 1
ATOM 766 C C . LYS A 1 91 ? 5.007 11.080 -26.493 1.00 58.59 91 LYS A C 1
ATOM 768 O O . LYS A 1 91 ? 4.876 12.146 -27.079 1.00 58.59 91 LYS A O 1
ATOM 773 N N . THR A 1 92 ? 6.117 10.781 -25.825 1.00 60.88 92 THR A N 1
ATOM 774 C CA . THR A 1 92 ? 7.405 11.355 -26.146 1.00 60.88 92 THR A CA 1
ATOM 775 C C . THR A 1 92 ? 7.549 11.015 -27.610 1.00 60.88 92 THR A C 1
ATOM 777 O O . THR A 1 92 ? 7.386 9.841 -27.961 1.00 60.88 92 THR A O 1
ATOM 780 N N . ALA A 1 93 ? 7.698 12.042 -28.450 1.00 70.25 93 ALA A N 1
ATOM 781 C CA . ALA A 1 93 ? 7.974 11.851 -29.863 1.00 70.25 93 ALA A CA 1
ATOM 782 C C . ALA A 1 93 ? 8.966 10.690 -29.983 1.00 70.25 93 ALA A C 1
ATOM 784 O O . ALA A 1 93 ? 9.927 10.627 -29.209 1.00 70.25 93 ALA A O 1
ATOM 785 N N . SER A 1 94 ? 8.639 9.713 -30.831 1.00 71.00 94 SER A N 1
ATOM 786 C CA . SER A 1 94 ? 9.483 8.541 -31.048 1.00 71.00 94 SER A CA 1
ATOM 787 C C . SER A 1 94 ? 10.935 9.004 -31.184 1.00 71.00 94 SER A C 1
ATOM 789 O O . SER A 1 94 ? 11.164 9.963 -31.926 1.00 71.00 94 SER A O 1
ATOM 791 N N . PRO A 1 95 ? 11.889 8.401 -30.456 1.00 75.94 95 PRO A N 1
ATOM 792 C CA . PRO A 1 95 ? 13.274 8.846 -30.508 1.00 75.94 95 PRO A CA 1
ATOM 793 C C . PRO A 1 95 ? 13.756 8.836 -31.962 1.00 75.94 95 PRO A C 1
ATOM 795 O O . PRO A 1 95 ? 13.525 7.865 -32.683 1.00 75.94 95 PRO A O 1
ATOM 798 N N . THR A 1 96 ? 14.388 9.926 -32.401 1.00 80.56 96 THR A N 1
ATOM 799 C CA . THR A 1 96 ? 14.975 10.018 -33.741 1.00 80.56 96 THR A CA 1
ATOM 800 C C . THR A 1 96 ? 16.070 8.963 -33.867 1.00 80.56 96 THR A C 1
ATOM 802 O O . THR A 1 96 ? 17.075 9.024 -33.161 1.00 80.56 96 THR A O 1
ATOM 805 N N . LEU A 1 97 ? 15.867 7.979 -34.744 1.00 83.31 97 LEU A N 1
ATOM 806 C CA . LEU A 1 97 ? 16.871 6.963 -35.048 1.00 83.31 97 LEU A CA 1
ATOM 807 C C . LEU A 1 97 ? 17.922 7.565 -35.986 1.00 83.31 97 LEU A C 1
ATOM 809 O O . LEU A 1 97 ? 17.575 8.130 -37.022 1.00 83.31 97 LEU A O 1
ATOM 813 N N . LEU A 1 98 ? 19.200 7.440 -35.629 1.00 85.19 98 LEU A N 1
ATOM 814 C CA . LEU A 1 98 ? 20.308 7.810 -36.508 1.00 85.19 98 LEU A CA 1
ATOM 815 C C . LEU A 1 98 ? 20.669 6.614 -37.404 1.00 85.19 98 LEU A C 1
ATOM 817 O O . LEU A 1 98 ? 20.815 5.504 -36.886 1.00 85.19 98 LEU A O 1
ATOM 821 N N . PRO A 1 99 ? 20.820 6.803 -38.726 1.00 79.31 99 PRO A N 1
ATOM 822 C CA . PRO A 1 99 ? 21.229 5.728 -39.620 1.00 79.31 99 PRO A CA 1
ATOM 823 C C . PRO A 1 99 ? 22.684 5.330 -39.341 1.00 79.31 99 PRO A C 1
ATOM 825 O O . PRO A 1 99 ? 23.589 6.159 -39.405 1.00 79.31 99 PRO A O 1
ATOM 828 N N . VAL A 1 100 ? 22.904 4.047 -39.052 1.00 81.00 100 VAL A N 1
ATOM 829 C CA . VAL A 1 100 ? 24.238 3.452 -38.910 1.00 81.00 100 VAL A CA 1
ATOM 830 C C . VAL A 1 100 ? 24.574 2.728 -40.210 1.00 81.00 100 VAL A C 1
ATOM 832 O O . VAL A 1 100 ? 23.842 1.835 -40.630 1.00 81.00 100 VAL A O 1
ATOM 835 N N . GLN A 1 101 ? 25.673 3.121 -40.854 1.00 80.06 101 GLN A N 1
ATOM 836 C CA . GLN A 1 101 ? 26.205 2.426 -42.026 1.00 80.06 101 GLN A CA 1
ATOM 837 C C . GLN A 1 101 ? 27.018 1.216 -41.556 1.00 80.06 101 GLN A C 1
ATOM 839 O O . GLN A 1 101 ? 27.966 1.369 -40.787 1.00 80.06 101 GLN A O 1
ATOM 844 N N . ILE A 1 102 ? 26.642 0.016 -41.997 1.00 77.88 102 ILE A N 1
ATOM 845 C CA . ILE A 1 102 ? 27.391 -1.213 -41.722 1.00 77.88 102 ILE A CA 1
ATOM 846 C C . ILE A 1 102 ? 28.320 -1.449 -42.911 1.00 77.88 102 ILE A C 1
ATOM 848 O O . ILE A 1 102 ? 27.871 -1.833 -43.989 1.00 77.88 102 ILE A O 1
ATOM 852 N N . THR A 1 103 ? 29.615 -1.206 -42.726 1.00 72.56 103 THR A N 1
ATOM 853 C CA . THR A 1 103 ? 30.627 -1.556 -43.726 1.00 72.56 103 THR A CA 1
ATOM 854 C C . THR A 1 103 ? 30.809 -3.077 -43.722 1.00 72.56 103 THR A C 1
ATOM 856 O O . THR A 1 103 ? 31.119 -3.632 -42.664 1.00 72.56 103 THR A O 1
ATOM 859 N N . PRO A 1 104 ? 30.615 -3.785 -44.850 1.00 69.75 104 PRO A N 1
ATOM 860 C CA . PRO A 1 104 ? 30.885 -5.215 -44.906 1.00 69.75 104 PRO A CA 1
ATOM 861 C C . PRO A 1 104 ? 32.388 -5.463 -44.686 1.00 69.75 104 PRO A C 1
ATOM 863 O O . PRO A 1 104 ? 33.207 -4.689 -45.190 1.00 69.75 104 PRO A O 1
ATOM 866 N N . PRO A 1 105 ? 32.781 -6.516 -43.949 1.00 59.50 105 PRO A N 1
ATOM 867 C CA . PRO A 1 105 ? 34.186 -6.860 -43.809 1.00 59.50 105 PRO A CA 1
ATOM 868 C C . PRO A 1 105 ? 34.741 -7.253 -45.181 1.00 59.50 105 PRO A C 1
ATOM 870 O O . PRO A 1 105 ? 34.275 -8.207 -45.805 1.00 59.50 105 PRO A O 1
ATOM 873 N N . THR A 1 106 ? 35.730 -6.493 -45.654 1.00 50.25 106 THR A N 1
ATOM 874 C CA . THR A 1 106 ? 36.527 -6.813 -46.839 1.00 50.25 106 THR A CA 1
ATOM 875 C C . THR A 1 106 ? 37.089 -8.223 -46.689 1.00 50.25 106 THR A C 1
ATOM 877 O O . THR A 1 106 ? 37.953 -8.478 -45.852 1.00 50.25 106 THR A O 1
ATOM 880 N N . SER A 1 107 ? 36.566 -9.145 -47.496 1.00 55.47 107 SER A N 1
ATOM 881 C CA . SER A 1 107 ? 37.077 -10.503 -47.615 1.00 55.47 107 SER A CA 1
ATOM 882 C C . SER A 1 107 ? 38.439 -10.454 -48.298 1.00 55.47 107 SER A C 1
ATOM 884 O O . SER A 1 107 ? 38.547 -10.3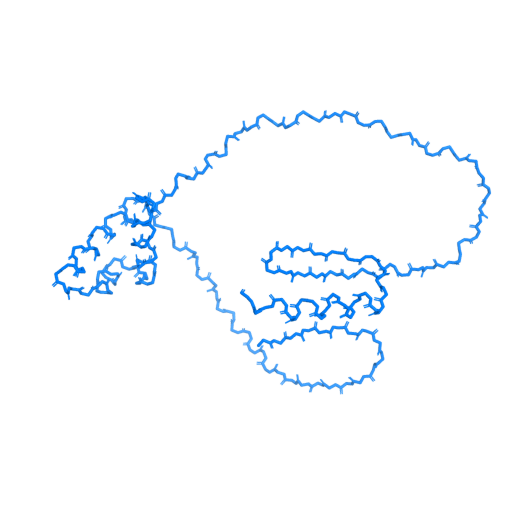38 -49.515 1.00 55.47 107 SER A O 1
ATOM 886 N N . ALA A 1 108 ? 39.487 -10.516 -47.491 1.00 51.66 108 ALA A N 1
ATOM 887 C CA . ALA A 1 108 ? 40.793 -10.972 -47.919 1.00 51.66 108 ALA A CA 1
ATOM 888 C C . ALA A 1 108 ? 41.430 -11.663 -46.717 1.00 51.66 108 ALA A C 1
ATOM 890 O O . ALA A 1 108 ? 41.816 -10.979 -45.775 1.00 51.66 108 ALA A O 1
ATOM 891 N N . LEU A 1 109 ? 41.437 -13.004 -46.734 1.00 51.84 109 LEU A N 1
ATOM 892 C CA . LEU A 1 109 ? 42.476 -13.930 -46.245 1.00 51.84 109 LEU A CA 1
ATOM 893 C C . LEU A 1 109 ? 41.902 -15.373 -46.156 1.00 51.84 109 LEU A C 1
ATOM 895 O O . LEU A 1 109 ? 40.693 -15.537 -45.983 1.00 51.84 109 LEU A O 1
ATOM 899 N N . PRO A 1 110 ? 42.736 -16.415 -46.368 1.00 49.81 110 PRO A N 1
ATOM 900 C CA . PRO A 1 110 ? 42.310 -17.787 -46.682 1.00 49.81 110 PRO A CA 1
ATOM 901 C C . PRO A 1 110 ? 41.684 -18.526 -45.483 1.00 49.81 110 PRO A C 1
ATOM 903 O O . PRO A 1 110 ? 41.866 -18.102 -44.341 1.00 49.81 110 PRO A O 1
ATOM 906 N N . PRO A 1 111 ? 40.957 -19.643 -45.715 1.00 47.59 111 PRO A N 1
ATOM 907 C CA . PRO A 1 111 ? 40.237 -20.348 -44.662 1.00 47.59 111 PRO A CA 1
ATOM 908 C C . PRO A 1 111 ? 41.228 -21.010 -43.704 1.00 47.59 111 PRO A C 1
ATOM 910 O O . PRO A 1 111 ? 41.833 -22.033 -44.021 1.00 47.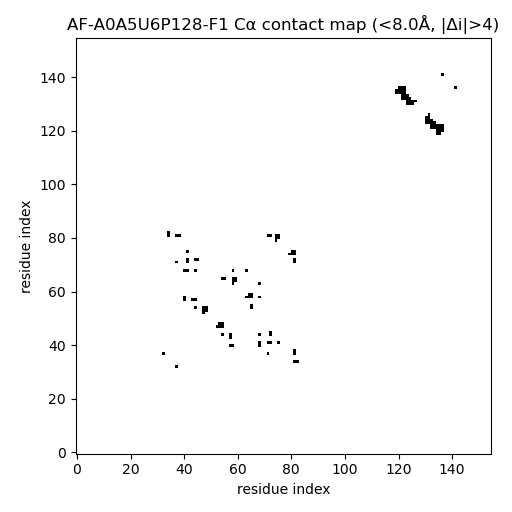59 111 PRO A O 1
ATOM 913 N N . VAL A 1 112 ? 41.382 -20.432 -42.514 1.00 43.72 112 VAL A N 1
ATOM 914 C CA . VAL A 1 112 ? 42.004 -21.132 -41.393 1.00 43.72 112 VAL A CA 1
ATOM 915 C C . VAL A 1 112 ? 40.932 -22.026 -40.787 1.00 43.72 112 VAL A C 1
ATOM 917 O O . VAL A 1 112 ? 39.895 -21.565 -40.312 1.00 43.72 112 VAL A O 1
ATOM 920 N N . THR A 1 113 ? 41.173 -23.322 -40.904 1.00 42.25 113 THR A N 1
ATOM 921 C CA . THR A 1 113 ? 40.333 -24.427 -40.462 1.00 42.25 113 THR A CA 1
ATOM 922 C C . THR A 1 113 ? 39.837 -24.205 -39.033 1.00 42.25 113 THR A C 1
ATOM 924 O O . THR A 1 113 ? 40.605 -24.239 -38.075 1.00 42.25 113 THR A O 1
ATOM 927 N N . SER A 1 114 ? 38.529 -23.983 -38.905 1.00 45.59 114 SER A N 1
ATOM 928 C CA . SER A 1 114 ? 37.798 -23.999 -37.641 1.00 45.59 114 SER A CA 1
ATOM 929 C C . SER A 1 114 ? 37.887 -25.394 -37.021 1.00 45.59 114 SER A C 1
ATOM 931 O O . SER A 1 114 ? 37.249 -26.339 -37.482 1.00 45.59 114 SER A O 1
ATOM 933 N N . MET A 1 115 ? 38.687 -25.518 -35.966 1.00 45.66 115 MET A N 1
ATOM 934 C CA . MET A 1 115 ? 38.558 -26.582 -34.979 1.00 45.66 115 MET A CA 1
ATOM 935 C C . MET A 1 115 ? 38.630 -25.963 -33.589 1.00 45.66 115 MET A C 1
ATOM 937 O O . MET A 1 115 ? 39.698 -25.840 -33.005 1.00 45.66 115 MET A O 1
ATOM 941 N N . ALA A 1 116 ? 37.469 -25.545 -33.093 1.00 42.84 116 ALA A N 1
ATOM 942 C CA . ALA A 1 116 ? 37.045 -25.706 -31.706 1.00 42.84 116 ALA A CA 1
ATOM 943 C C . ALA A 1 116 ? 35.653 -25.085 -31.589 1.00 42.84 116 ALA A C 1
ATOM 945 O O . ALA A 1 116 ? 35.494 -23.867 -31.546 1.00 42.84 116 ALA A O 1
ATOM 946 N N . SER A 1 117 ? 34.625 -25.926 -31.531 1.00 50.19 117 SER A N 1
ATOM 947 C CA . SER A 1 117 ? 33.343 -25.545 -30.952 1.00 50.19 117 SER A CA 1
ATOM 948 C C . SER A 1 117 ? 33.555 -25.309 -29.454 1.00 50.19 117 SER A C 1
ATOM 950 O O . SER A 1 117 ? 33.273 -26.186 -28.635 1.00 50.19 117 SER A O 1
ATOM 952 N N . SER A 1 118 ? 34.116 -24.156 -29.093 1.00 56.16 118 SER A N 1
ATOM 953 C CA . SER A 1 118 ? 34.106 -23.680 -27.716 1.00 56.16 118 SER A CA 1
ATOM 954 C C . SER A 1 118 ? 32.652 -23.390 -27.385 1.00 56.16 118 SER A C 1
ATOM 956 O O . SER A 1 118 ? 32.069 -22.430 -27.879 1.00 56.16 118 SER A O 1
ATOM 958 N N . GLN A 1 119 ? 32.026 -24.299 -26.644 1.00 58.44 119 GLN A N 1
ATOM 959 C CA . GLN A 1 119 ? 30.699 -24.077 -26.095 1.00 58.44 119 GLN A CA 1
ATOM 960 C C . GLN A 1 119 ? 30.789 -22.817 -25.232 1.00 58.44 119 GLN A C 1
ATOM 962 O O . GLN A 1 119 ? 31.444 -22.842 -24.193 1.00 58.44 119 GLN A O 1
ATOM 967 N N . ASP A 1 120 ? 30.184 -21.714 -25.671 1.00 65.38 120 ASP A N 1
ATOM 968 C CA . ASP A 1 120 ? 30.072 -20.512 -24.850 1.00 65.38 120 ASP A CA 1
ATOM 969 C C . ASP A 1 120 ? 29.253 -20.867 -23.603 1.00 65.38 120 ASP A C 1
ATOM 971 O O . ASP A 1 120 ? 28.025 -20.978 -23.640 1.00 65.38 120 ASP A O 1
ATOM 975 N N . ILE A 1 121 ? 29.937 -21.100 -22.482 1.00 72.50 121 ILE A N 1
ATOM 976 C CA . ILE A 1 121 ? 29.290 -21.341 -21.195 1.00 72.50 121 ILE A CA 1
ATOM 977 C C . ILE A 1 121 ? 28.805 -19.987 -20.690 1.00 72.50 121 ILE A C 1
ATOM 979 O O . ILE A 1 121 ? 29.599 -19.162 -20.249 1.00 72.50 121 ILE A O 1
ATOM 983 N N . ILE A 1 122 ? 27.500 -19.743 -20.754 1.00 82.00 122 ILE A N 1
ATOM 984 C CA . ILE A 1 122 ? 26.904 -18.508 -20.239 1.00 82.00 122 ILE A CA 1
ATOM 985 C C . ILE A 1 122 ? 26.239 -18.802 -18.896 1.00 82.00 122 ILE A C 1
ATOM 987 O O . ILE A 1 122 ? 25.356 -19.656 -18.791 1.00 82.00 122 ILE A O 1
ATOM 991 N N . CYS A 1 123 ? 26.647 -18.080 -17.855 1.00 77.69 123 CYS A N 1
ATOM 992 C CA . CYS A 1 123 ? 26.042 -18.157 -16.533 1.00 77.69 123 CYS A CA 1
ATOM 993 C C . CYS A 1 123 ? 25.180 -16.919 -16.281 1.00 77.69 123 CYS A C 1
ATOM 995 O O . CYS A 1 123 ? 25.676 -15.795 -16.237 1.00 77.69 123 CYS A O 1
ATOM 997 N N . HIS A 1 124 ? 23.882 -17.144 -16.083 1.00 79.50 124 HIS A N 1
ATOM 998 C CA . HIS A 1 124 ? 22.917 -16.107 -15.729 1.00 79.50 124 HIS A CA 1
ATOM 999 C C . HIS A 1 124 ? 22.609 -16.165 -14.231 1.00 79.50 124 HIS A C 1
ATOM 1001 O O . HIS A 1 124 ? 22.157 -17.195 -13.725 1.00 79.50 124 HIS A O 1
ATOM 1007 N N . ALA A 1 125 ? 22.808 -15.051 -13.530 1.00 77.75 125 ALA A N 1
ATOM 1008 C CA . ALA A 1 125 ? 22.469 -14.889 -12.122 1.00 77.75 125 ALA A CA 1
ATOM 1009 C C . ALA A 1 125 ? 21.414 -13.788 -11.956 1.00 77.75 125 ALA A C 1
ATOM 1011 O O . ALA A 1 125 ? 21.607 -12.646 -12.373 1.00 77.75 125 ALA A O 1
ATOM 1012 N N . ARG A 1 126 ? 20.289 -14.126 -11.320 1.00 79.56 126 ARG A N 1
ATOM 1013 C CA . ARG A 1 126 ? 19.215 -13.179 -10.993 1.00 79.56 126 ARG A CA 1
ATOM 1014 C C . ARG A 1 126 ? 19.259 -12.828 -9.515 1.00 79.56 126 ARG A C 1
ATOM 1016 O O . ARG A 1 126 ? 19.057 -13.696 -8.669 1.00 79.56 126 ARG A O 1
ATOM 1023 N N . LEU A 1 127 ? 19.491 -11.555 -9.224 1.00 76.25 127 LEU A N 1
ATOM 1024 C CA . LEU A 1 127 ? 19.552 -11.000 -7.877 1.00 76.25 127 LEU A CA 1
ATOM 1025 C C . LEU A 1 127 ? 18.298 -10.165 -7.583 1.00 76.25 127 LEU A C 1
ATOM 1027 O O . LEU A 1 127 ? 17.543 -9.798 -8.482 1.00 76.25 127 LEU A O 1
ATOM 1031 N N . LEU A 1 128 ? 18.093 -9.816 -6.309 1.00 71.25 128 LEU A N 1
ATOM 1032 C CA . LEU A 1 128 ? 16.971 -8.969 -5.873 1.00 71.25 128 LEU A CA 1
ATOM 1033 C C . LEU A 1 128 ? 16.972 -7.579 -6.541 1.00 71.25 128 LEU A C 1
ATOM 1035 O O . LEU A 1 128 ? 15.908 -6.990 -6.712 1.00 71.25 128 LEU A O 1
ATOM 1039 N N . HIS A 1 129 ? 18.151 -7.077 -6.928 1.00 73.00 129 HIS A N 1
ATOM 1040 C CA . HIS A 1 129 ? 18.352 -5.718 -7.446 1.00 73.00 129 HIS A CA 1
ATOM 1041 C C . HIS A 1 129 ? 18.846 -5.661 -8.903 1.00 73.00 129 HIS A C 1
ATOM 1043 O O . HIS A 1 129 ? 19.123 -4.572 -9.400 1.00 73.00 129 HIS A O 1
ATOM 1049 N N . GLY A 1 130 ? 18.958 -6.796 -9.604 1.00 76.06 130 GLY A N 1
ATOM 1050 C CA . GLY A 1 130 ? 19.453 -6.818 -10.983 1.00 76.06 130 GLY A CA 1
ATOM 1051 C C . GLY A 1 130 ? 19.759 -8.216 -11.514 1.00 76.06 130 GLY A C 1
ATOM 1052 O O . GLY A 1 130 ? 19.648 -9.208 -10.797 1.00 76.06 130 GLY A O 1
ATOM 1053 N N . GLU A 1 131 ? 20.146 -8.287 -12.785 1.00 83.81 131 GLU A N 1
ATOM 1054 C CA . GLU A 1 131 ? 20.579 -9.514 -13.459 1.00 83.81 131 GLU A CA 1
ATOM 1055 C C . GLU A 1 131 ? 22.043 -9.365 -13.889 1.00 83.81 131 GLU A C 1
ATOM 1057 O O . GLU A 1 131 ? 22.444 -8.298 -14.354 1.00 83.81 131 GLU A O 1
ATOM 1062 N N . ILE A 1 132 ? 22.837 -10.419 -13.698 1.00 82.69 132 ILE A N 1
ATOM 1063 C CA . ILE A 1 132 ? 24.254 -10.482 -14.073 1.00 82.69 132 ILE A CA 1
ATOM 1064 C C . ILE A 1 132 ? 24.444 -11.658 -15.029 1.00 82.69 132 ILE A C 1
ATOM 1066 O O . ILE A 1 132 ? 23.948 -12.759 -14.782 1.00 82.69 132 ILE A O 1
ATOM 1070 N N . THR A 1 133 ? 25.182 -11.424 -16.111 1.00 84.56 133 THR A N 1
ATOM 1071 C CA . THR A 1 133 ? 25.505 -12.423 -17.133 1.00 84.56 133 THR A CA 1
ATOM 1072 C C . THR A 1 133 ? 27.014 -12.553 -17.264 1.00 84.56 133 THR A C 1
ATOM 1074 O O . THR A 1 133 ? 27.700 -11.563 -17.517 1.00 84.56 133 THR A O 1
ATOM 1077 N N . LEU A 1 134 ? 27.531 -13.766 -17.087 1.00 79.38 134 LEU A N 1
ATOM 1078 C CA . LEU A 1 134 ? 28.954 -14.073 -17.199 1.00 79.38 134 LEU A CA 1
ATOM 1079 C C . LEU A 1 134 ? 29.179 -14.990 -18.399 1.00 79.38 134 LEU A C 1
ATOM 1081 O O . LEU A 1 134 ? 28.519 -16.021 -18.518 1.00 79.38 134 LEU A O 1
ATOM 1085 N N . HIS A 1 135 ? 30.118 -14.617 -19.266 1.00 82.94 135 HIS A N 1
ATOM 1086 C CA . HIS A 1 135 ? 30.519 -15.412 -20.423 1.00 82.94 135 HIS A CA 1
ATOM 1087 C C . HIS A 1 135 ? 31.803 -16.170 -20.103 1.00 82.94 135 HIS A C 1
ATOM 1089 O O . HIS A 1 135 ? 32.789 -15.571 -19.679 1.00 82.94 135 HIS A O 1
ATOM 1095 N N . ASN A 1 136 ? 31.757 -17.484 -20.290 1.00 81.44 136 ASN A N 1
ATOM 1096 C CA . ASN A 1 136 ? 32.823 -18.439 -20.021 1.00 81.44 136 ASN A CA 1
ATOM 1097 C C . ASN A 1 136 ? 33.523 -18.238 -18.656 1.00 81.44 136 ASN A C 1
ATOM 1099 O O . ASN A 1 136 ? 34.744 -18.060 -18.611 1.00 81.44 136 ASN A O 1
ATOM 1103 N N . PRO A 1 137 ? 32.779 -18.199 -17.530 1.00 81.44 137 PRO A N 1
ATOM 1104 C CA . PRO A 1 137 ? 33.380 -17.909 -16.235 1.00 81.44 137 PRO A CA 1
ATOM 1105 C C . PRO A 1 137 ? 34.241 -19.075 -15.738 1.00 81.44 137 PRO A C 1
ATOM 1107 O O . PRO A 1 137 ? 33.854 -20.241 -15.834 1.00 81.44 137 PRO A O 1
ATOM 1110 N N . SER A 1 138 ? 35.385 -18.756 -15.126 1.00 81.25 138 SER A N 1
ATOM 1111 C CA . SER A 1 138 ? 36.184 -19.749 -14.407 1.00 81.25 138 SER A CA 1
ATOM 1112 C C . SER A 1 138 ? 35.461 -20.231 -13.141 1.00 81.25 138 SER A C 1
ATOM 1114 O O . SER A 1 138 ? 34.628 -19.531 -12.554 1.00 81.25 138 SER A O 1
ATOM 1116 N N . THR A 1 139 ? 35.797 -21.437 -12.680 1.00 80.62 139 THR A N 1
ATOM 1117 C CA . THR A 1 139 ? 35.262 -22.023 -11.437 1.00 80.62 139 THR A CA 1
ATOM 1118 C C . THR A 1 139 ? 35.567 -21.165 -10.205 1.00 80.62 139 THR A C 1
ATOM 1120 O O . THR A 1 139 ? 34.749 -21.078 -9.285 1.00 80.62 139 THR A O 1
ATOM 1123 N N . GLU A 1 140 ? 36.708 -20.480 -10.202 1.00 82.25 140 GLU A N 1
ATOM 1124 C CA . GLU A 1 140 ? 37.136 -19.552 -9.151 1.00 82.25 140 GLU A CA 1
ATOM 1125 C C . GLU A 1 140 ? 36.234 -18.313 -9.100 1.00 82.25 140 GLU A C 1
ATOM 1127 O O . GLU A 1 140 ? 35.729 -17.956 -8.033 1.00 82.25 140 GLU A O 1
ATOM 1132 N N . LEU A 1 141 ? 35.954 -17.710 -10.263 1.00 79.50 141 LEU A N 1
ATOM 1133 C CA . LEU A 1 141 ? 35.061 -16.557 -10.378 1.00 79.50 141 LEU A CA 1
ATOM 1134 C C . LEU A 1 141 ? 33.642 -16.913 -9.925 1.00 79.50 141 LEU A C 1
ATOM 1136 O O . LEU A 1 141 ? 33.034 -16.175 -9.150 1.00 79.50 141 LEU A O 1
ATOM 1140 N N . MET A 1 142 ? 33.135 -18.076 -10.342 1.00 82.12 142 MET A N 1
ATOM 1141 C CA . MET A 1 142 ? 31.829 -18.575 -9.903 1.00 82.12 142 MET A CA 1
ATOM 1142 C C . MET A 1 142 ? 31.767 -18.751 -8.381 1.00 82.12 142 MET A C 1
ATOM 1144 O O . MET A 1 142 ? 30.775 -18.380 -7.755 1.00 82.12 142 MET A O 1
ATOM 1148 N N . SER A 1 143 ? 32.837 -19.265 -7.773 1.00 81.31 143 SER A N 1
ATOM 1149 C CA . SER A 1 143 ? 32.915 -19.485 -6.325 1.00 81.31 143 SER A CA 1
ATOM 1150 C C . SER A 1 143 ? 32.932 -18.174 -5.536 1.00 81.31 143 SER A C 1
ATOM 1152 O O . SER A 1 143 ? 32.258 -18.067 -4.509 1.00 81.31 143 SER A O 1
ATOM 1154 N N . LEU A 1 144 ? 33.655 -17.160 -6.021 1.00 81.69 144 LEU A N 1
ATOM 1155 C CA . LEU A 1 144 ? 33.672 -15.825 -5.416 1.00 81.69 144 LEU A CA 1
ATOM 1156 C C . LEU A 1 144 ? 32.305 -15.147 -5.514 1.00 81.69 144 LEU A C 1
ATOM 1158 O O . LEU A 1 144 ? 31.797 -14.648 -4.512 1.00 81.69 144 LEU A O 1
ATOM 1162 N N . VAL A 1 145 ? 31.675 -15.190 -6.690 1.00 81.50 145 VAL A N 1
ATOM 1163 C CA . VAL A 1 145 ? 30.349 -14.596 -6.906 1.00 81.50 145 VAL A CA 1
ATOM 1164 C C . VAL A 1 145 ? 29.301 -15.276 -6.020 1.00 81.50 145 VAL A C 1
ATOM 1166 O O . VAL A 1 145 ? 28.525 -14.590 -5.358 1.00 81.50 145 VAL A O 1
ATOM 1169 N N . LEU A 1 146 ? 29.304 -16.611 -5.928 1.00 83.00 146 LEU A N 1
ATOM 1170 C CA . LEU A 1 146 ? 28.414 -17.352 -5.025 1.00 83.00 146 LEU A CA 1
ATOM 1171 C C . LEU A 1 146 ? 28.665 -17.007 -3.552 1.00 83.00 146 LEU A C 1
ATOM 1173 O O . LEU A 1 146 ? 27.703 -16.817 -2.810 1.00 83.00 146 LEU A O 1
ATOM 1177 N N . A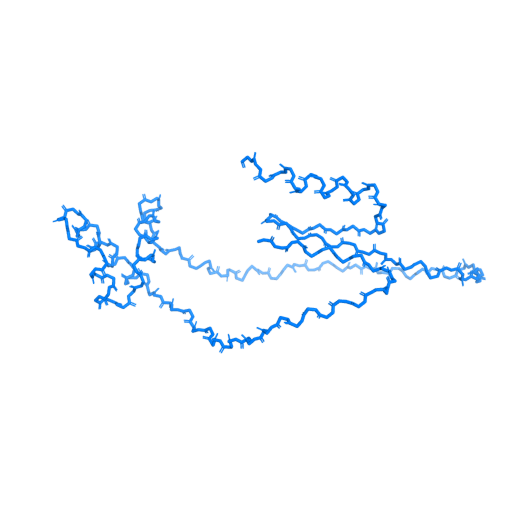RG A 1 147 ? 29.928 -16.882 -3.126 1.00 81.31 147 ARG A N 1
ATOM 1178 C CA . ARG A 1 147 ? 30.273 -16.458 -1.762 1.00 81.31 147 ARG A CA 1
ATOM 1179 C C . ARG A 1 147 ? 29.706 -15.069 -1.464 1.00 81.31 147 ARG A C 1
ATOM 1181 O O . ARG A 1 147 ? 28.967 -14.925 -0.497 1.00 81.31 147 ARG A O 1
ATOM 1188 N N . GLU A 1 148 ? 29.985 -14.075 -2.298 1.00 79.75 148 GLU A N 1
ATOM 1189 C CA . GLU A 1 148 ? 29.515 -12.700 -2.080 1.00 79.75 148 GLU A CA 1
ATOM 1190 C C . GLU A 1 148 ? 27.984 -12.600 -2.081 1.00 79.75 148 GLU A C 1
ATOM 1192 O O . GLU A 1 148 ? 27.396 -11.957 -1.210 1.00 79.75 148 GLU A O 1
ATOM 1197 N N . MET A 1 149 ? 27.310 -13.313 -2.990 1.00 72.69 149 MET A N 1
ATOM 1198 C CA . MET A 1 149 ? 25.843 -13.353 -3.025 1.00 72.69 149 MET A CA 1
ATOM 1199 C C . MET A 1 149 ? 25.230 -13.983 -1.766 1.00 72.69 149 MET A C 1
ATOM 1201 O O . MET A 1 149 ? 24.160 -13.560 -1.333 1.00 72.69 149 MET A O 1
ATOM 1205 N N . MET A 1 150 ? 25.889 -14.981 -1.174 1.00 74.44 150 MET A N 1
ATOM 1206 C CA . MET A 1 150 ? 25.411 -15.657 0.036 1.00 74.44 150 MET A CA 1
ATOM 1207 C C . MET A 1 150 ? 25.730 -14.872 1.318 1.00 74.44 150 MET A C 1
ATOM 1209 O O . MET A 1 150 ? 24.949 -14.920 2.267 1.00 74.44 150 MET A O 1
ATOM 1213 N N . PHE A 1 151 ? 26.843 -14.133 1.354 1.00 67.06 151 PHE A N 1
ATOM 1214 C CA . PHE A 1 151 ? 27.249 -13.323 2.510 1.00 67.06 151 PHE A CA 1
ATOM 1215 C C . PHE A 1 151 ? 26.600 -11.925 2.538 1.00 67.06 151 PHE A C 1
ATOM 1217 O O . PHE A 1 151 ? 26.402 -11.366 3.616 1.00 67.06 151 PHE A O 1
ATOM 1224 N N . GLY A 1 152 ? 26.192 -11.376 1.389 1.00 58.25 152 GLY A N 1
ATOM 1225 C CA . GLY A 1 152 ? 25.553 -10.056 1.279 1.00 58.25 152 GLY A CA 1
ATOM 1226 C C . GLY A 1 152 ? 24.099 -9.961 1.772 1.00 58.25 152 GLY A C 1
ATOM 1227 O O . GLY A 1 152 ? 23.491 -8.901 1.658 1.00 58.25 152 GLY A O 1
ATOM 1228 N N . GLY A 1 153 ? 23.519 -11.041 2.311 1.00 54.16 153 GLY A N 1
ATOM 1229 C CA . GLY A 1 153 ? 22.134 -11.086 2.805 1.00 54.16 153 GLY A CA 1
ATOM 1230 C C . GLY A 1 153 ? 21.921 -10.606 4.249 1.00 54.16 153 GLY A C 1
ATOM 1231 O O . GLY A 1 153 ? 20.805 -10.711 4.753 1.00 54.16 153 GLY A O 1
ATOM 1232 N N . ALA A 1 154 ? 22.964 -10.115 4.923 1.00 46.97 154 ALA A N 1
ATOM 1233 C CA . ALA A 1 154 ? 22.915 -9.696 6.324 1.00 46.97 154 ALA A CA 1
ATOM 1234 C C . ALA A 1 154 ? 23.400 -8.252 6.514 1.00 46.97 154 ALA A C 1
ATOM 1236 O O . ALA A 1 154 ? 24.371 -8.020 7.232 1.00 46.97 154 ALA A O 1
ATOM 1237 N N . ARG A 1 155 ? 22.736 -7.284 5.876 1.00 39.09 155 ARG A N 1
ATOM 1238 C CA . ARG A 1 155 ? 22.698 -5.884 6.325 1.00 39.09 155 ARG A CA 1
ATOM 1239 C C . ARG A 1 155 ? 21.344 -5.265 6.012 1.00 39.09 155 ARG A C 1
ATOM 1241 O O . ARG A 1 155 ? 20.865 -5.465 4.876 1.00 39.09 155 ARG A O 1
#

InterPro domains:
  IPR002514 Transposase IS3/IS911family [PF01527] (30-91)
  IPR009057 Homedomain-like superfamily [SSF46689] (30-86)
  IPR036388 Winged helix-like DNA-binding domain superfamily [G3DSA:1.10.10.10] (24-90)

pLDDT: mean 72.24, std 19.64, range [29.72, 95.44]

Radius of gyration: 28.14 Å; Cα contacts (8 Å, |Δi|>4): 66; chains: 1; bounding box: 61×54×67 Å

Secondary structure (DSSP, 8-state):
---------S-----------------PPPP---HHHHHHHHHHHHHHHHHT--HHHHHHHTT--HHHHHHHHHHHHHHS-SSPPP----------PPPPP-PPP---S------------EEEEEETTEEEEEES--HHHHHHHHHHHHHTT--

Organism: NCBI:txid58095

Nearest PDB structures (foldseek):
  1pdn-assembly1_C  TM=6.403E-01  e=1.416E-01  Drosophila melanogaster
  2rn7-assembly1_A  TM=4.728E-01  e=7.011E-02  Shigella flexneri
  2o38-assembly1_A  TM=2.985E-01  e=3.688E+00  Rhodopseudomonas palustris CGA009

Solvent-accessible surface area (backbone atoms only — not comparable to full-atom values): 10674 Å² total; per-residue (Å²): 140,84,85,86,80,84,80,89,79,82,91,80,92,76,88,75,84,70,88,74,76,73,76,80,69,76,78,73,79,82,88,81,77,55,63,66,59,52,50,52,52,37,52,52,39,52,51,28,56,76,73,72,42,64,52,60,56,58,20,55,77,71,74,41,58,47,72,58,50,55,52,40,42,54,37,29,76,72,68,76,48,74,60,77,79,73,79,70,80,68,82,63,73,75,80,84,81,78,89,78,86,80,78,78,82,81,89,79,80,80,90,75,81,88,81,73,90,72,74,81,46,70,49,78,47,83,53,100,88,51,76,49,80,41,75,63,68,52,73,66,57,52,50,50,52,53,49,50,65,65,65,67,76,78,123

Sequence (155 aa):
MVYFIRYCNLSVHLFLQVDTSVSTKERRPRQHYSPELKLKLVKMAFEATKEGNSVAAIAREYGVNNNLLFKWMRIWQREGLISRPRRQYRKTASPTLLPVQITPPTSALPPVTSMASSQDIICHARLLHGEITLHNPSTELMSLVLREMMFGGAR

Mean predicted aligned error: 21.07 Å

Foldseek 3Di:
DDDDDDDDDDDDDDPPPDPPPVPPPPDPPDDDDDQVVLVVLLVVLVVCVVVVHDSVVSCVVVVHDSVVNVVQNVCCVVPVGSDDDPPPPPPPPDPDDDDDDDDPPPDDDDDDDDPDPPPFDWDWDDDPVDIDIDTPDDPVRVVVVVVCRVVVPPD